Protein AF-A0A8S2L9E3-F1 (afdb_monomer)

Radius of gyration: 15.78 Å; Cα contacts (8 Å, |Δi|>4): 23; chains: 1; bounding box: 46×25×33 Å

Sequence (91 aa):
NKLVKVDASHGVDEVFSDICSALNKVTKQPKREESTHSHGSMTEKQEKQLKGKPVLFVGGGPGSGKGTQCERIIEKYGFTHLSAGDLIRAA

Foldseek 3Di:
DDDDDFDLPDDPVVSLVVVVVVVCVVCVDDDDDDDDDDDDDDDPVVVVPCVPPDDDDDDDDPPSCSVVSVVVCCVPPVDDDDDPVVVVVVD

InterPro domains:
  IPR000850 Adenylate kinase/UMP-CMP kinase [PR00094] (57-70)
  IPR000850 Adenylate kinase/UMP-CMP kinase [PR00094] (85-91)
  IPR000850 Adenylate kinase/UMP-CMP kinase [PTHR23359] (30-90)
  IPR027417 P-loop containing nucleoside triphosphate hydrolase [G3DSA:3.40.50.300] (40-91)
  IPR027417 P-loop containing nucleoside triphosphate hydrolase [SSF52540] (54-90)

Structure (mmCIF, N/CA/C/O backbone):
data_AF-A0A8S2L9E3-F1
#
_entry.id   AF-A0A8S2L9E3-F1
#
loop_
_atom_site.group_PDB
_atom_site.id
_atom_site.type_symbol
_atom_site.label_atom_id
_atom_site.label_alt_id
_atom_site.label_comp_id
_atom_site.label_asym_id
_atom_site.label_entity_id
_atom_site.label_seq_id
_atom_site.pdbx_PDB_ins_code
_atom_site.Cartn_x
_atom_site.Cartn_y
_atom_site.Cartn_z
_atom_site.occupancy
_atom_site.B_iso_or_equiv
_atom_site.auth_seq_id
_atom_site.auth_comp_id
_atom_site.auth_asym_id
_atom_site.auth_atom_id
_atom_site.pdbx_PDB_model_num
ATOM 1 N N . ASN A 1 1 ? -3.491 9.984 15.170 1.00 58.22 1 ASN A N 1
ATOM 2 C CA . ASN A 1 1 ? -2.935 9.513 13.880 1.00 58.22 1 ASN A CA 1
ATOM 3 C C . ASN A 1 1 ? -1.435 9.331 13.992 1.00 58.22 1 ASN A C 1
ATOM 5 O O . ASN A 1 1 ? -0.767 10.252 14.439 1.00 58.22 1 ASN A O 1
ATOM 9 N N . LYS A 1 2 ? -0.913 8.155 13.629 1.00 81.25 2 LYS A N 1
ATOM 10 C CA . LYS A 1 2 ? 0.526 7.859 13.649 1.00 81.25 2 LYS A CA 1
ATOM 11 C C . LYS A 1 2 ? 1.051 7.927 12.215 1.00 81.25 2 LYS A C 1
ATOM 13 O O . LYS A 1 2 ? 0.682 7.086 11.404 1.00 81.25 2 LYS A O 1
ATOM 18 N N . LEU A 1 3 ? 1.853 8.942 11.900 1.00 86.88 3 LEU A N 1
ATOM 19 C CA . LEU A 1 3 ? 2.540 9.041 10.612 1.00 86.88 3 LEU A CA 1
ATOM 20 C C . LEU A 1 3 ? 3.816 8.198 10.664 1.00 86.88 3 LEU A C 1
ATOM 22 O O . LEU A 1 3 ? 4.577 8.291 11.627 1.00 86.88 3 LEU A O 1
ATOM 26 N N . VAL A 1 4 ? 4.051 7.398 9.627 1.00 90.75 4 VAL A N 1
ATOM 27 C CA . VAL A 1 4 ? 5.291 6.637 9.456 1.00 90.75 4 VAL A CA 1
ATOM 28 C C . VAL A 1 4 ? 5.934 7.061 8.144 1.00 90.75 4 VAL A C 1
ATOM 30 O O . VAL A 1 4 ? 5.256 7.129 7.121 1.00 90.75 4 VAL A O 1
ATOM 33 N N . LYS A 1 5 ? 7.232 7.369 8.188 1.00 92.19 5 LYS A N 1
ATOM 34 C CA . LYS A 1 5 ? 8.050 7.600 6.995 1.00 92.19 5 LYS A CA 1
ATOM 35 C C . LYS A 1 5 ? 8.776 6.302 6.662 1.00 92.19 5 LYS A C 1
ATOM 37 O O . LYS A 1 5 ? 9.333 5.681 7.562 1.00 92.19 5 LYS A O 1
ATOM 42 N N . VAL A 1 6 ? 8.743 5.921 5.394 1.00 91.62 6 VAL A N 1
ATOM 43 C CA . VAL A 1 6 ? 9.456 4.764 4.849 1.00 91.62 6 VAL A CA 1
ATOM 44 C C . VAL A 1 6 ? 10.397 5.294 3.778 1.00 91.62 6 VAL A C 1
ATOM 46 O O . VAL A 1 6 ? 9.985 6.129 2.969 1.00 91.62 6 VAL A O 1
ATOM 49 N N . ASP A 1 7 ? 11.651 4.857 3.810 1.00 90.88 7 ASP A N 1
ATOM 50 C CA . ASP A 1 7 ? 12.619 5.183 2.770 1.00 90.88 7 ASP A CA 1
ATOM 51 C C . ASP A 1 7 ? 12.327 4.330 1.531 1.00 90.88 7 ASP A C 1
ATOM 53 O O . ASP A 1 7 ? 12.232 3.111 1.618 1.00 90.88 7 ASP A O 1
ATOM 57 N N . ALA A 1 8 ? 12.140 4.979 0.384 1.00 88.75 8 ALA A N 1
ATOM 58 C CA . ALA A 1 8 ? 11.826 4.325 -0.884 1.00 88.75 8 ALA A CA 1
ATOM 59 C C . ALA A 1 8 ? 13.049 4.186 -1.810 1.00 88.75 8 ALA A C 1
ATOM 61 O O . ALA A 1 8 ? 12.881 3.839 -2.977 1.00 88.75 8 ALA A O 1
ATOM 62 N N . SER A 1 9 ? 14.258 4.492 -1.325 1.00 89.56 9 SER A N 1
ATOM 63 C CA . SER A 1 9 ? 15.507 4.349 -2.088 1.00 89.56 9 SER A CA 1
ATOM 64 C C . SER A 1 9 ? 16.037 2.910 -2.137 1.00 89.56 9 SER A C 1
ATOM 66 O O . SER A 1 9 ? 16.894 2.596 -2.961 1.00 89.56 9 SER A O 1
ATOM 68 N N . HIS A 1 10 ? 15.502 2.036 -1.285 1.00 91.56 10 HIS A N 1
ATOM 69 C CA . HIS A 1 10 ? 15.877 0.631 -1.175 1.00 91.56 10 HIS A CA 1
ATOM 70 C C . HIS A 1 10 ? 15.145 -0.276 -2.175 1.00 91.56 10 HIS A C 1
ATOM 72 O O . HIS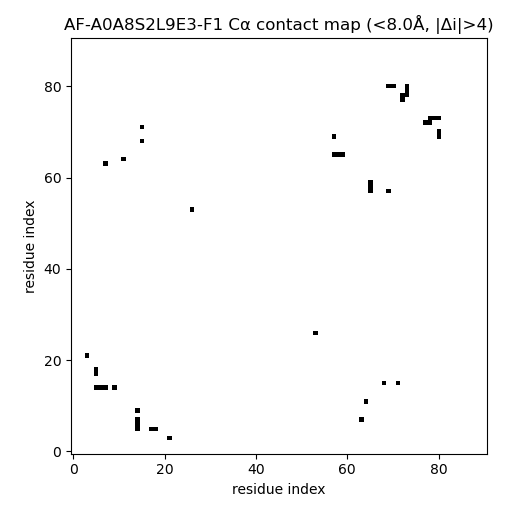 A 1 10 ? 14.208 0.131 -2.868 1.00 91.56 10 HIS A O 1
ATOM 78 N N . GLY A 1 11 ? 15.562 -1.546 -2.228 1.00 93.75 11 GLY A N 1
ATOM 79 C CA . GLY A 1 11 ? 14.885 -2.571 -3.017 1.00 93.75 11 GLY A CA 1
ATOM 80 C C . GLY A 1 11 ? 13.419 -2.746 -2.605 1.00 93.75 11 GLY A C 1
ATOM 81 O O . GLY A 1 11 ? 13.057 -2.601 -1.439 1.00 93.75 11 GLY A O 1
ATOM 82 N N . VAL A 1 12 ? 12.562 -3.101 -3.566 1.00 92.94 12 VAL A N 1
ATOM 83 C CA . VAL A 1 12 ? 11.098 -3.198 -3.383 1.00 92.94 12 VAL A CA 1
ATOM 84 C C . VAL A 1 12 ? 10.703 -4.083 -2.190 1.00 92.94 12 VAL A C 1
ATOM 86 O O . VAL A 1 12 ? 9.719 -3.786 -1.507 1.00 92.94 12 VAL A O 1
ATOM 89 N N . ASP A 1 13 ? 11.464 -5.146 -1.922 1.00 95.50 13 ASP A N 1
ATOM 90 C CA . ASP A 1 13 ? 11.242 -6.059 -0.797 1.00 95.50 13 ASP A CA 1
ATOM 91 C C . ASP A 1 13 ? 11.674 -5.497 0.556 1.00 95.50 13 ASP A C 1
ATOM 93 O O . ASP A 1 13 ? 10.970 -5.698 1.546 1.00 95.50 13 ASP A O 1
ATOM 97 N N . GLU A 1 14 ? 12.778 -4.754 0.604 1.00 95.88 14 GLU A N 1
ATOM 98 C CA . GLU A 1 14 ? 13.225 -4.056 1.814 1.00 95.88 14 GLU A CA 1
ATOM 99 C C . GLU A 1 14 ? 12.189 -3.001 2.214 1.00 95.88 14 GLU A C 1
ATOM 101 O O . GLU A 1 14 ? 11.697 -3.006 3.344 1.00 95.88 14 GLU A O 1
ATOM 106 N N . VAL A 1 15 ? 11.740 -2.201 1.240 1.00 95.44 15 VAL A N 1
ATOM 107 C CA . VAL A 1 15 ? 10.671 -1.210 1.431 1.00 95.44 15 VAL A CA 1
ATOM 108 C C . VAL A 1 15 ? 9.394 -1.876 1.953 1.00 95.44 15 VAL A C 1
ATOM 110 O O . VAL A 1 15 ? 8.755 -1.377 2.883 1.00 95.44 15 VAL A O 1
ATOM 113 N N . PHE A 1 16 ? 9.011 -3.027 1.393 1.00 96.12 16 PHE A N 1
ATOM 114 C CA . PHE A 1 16 ? 7.824 -3.742 1.859 1.00 96.12 16 PHE A CA 1
ATOM 115 C C . PHE A 1 16 ? 7.992 -4.303 3.275 1.00 96.12 16 PHE A C 1
ATOM 117 O O . PHE A 1 16 ? 7.042 -4.290 4.065 1.00 96.12 16 PHE A O 1
ATOM 124 N N . SER A 1 17 ? 9.187 -4.785 3.618 1.00 96.06 17 SER A N 1
ATOM 125 C CA . SER A 1 17 ? 9.514 -5.251 4.967 1.00 96.06 17 SER A CA 1
ATOM 126 C C . SER A 1 17 ? 9.337 -4.132 5.998 1.00 96.06 17 SER A C 1
ATOM 128 O O . SER A 1 17 ? 8.682 -4.332 7.030 1.00 96.06 17 SER A O 1
ATOM 130 N N . ASP A 1 18 ? 9.806 -2.926 5.679 1.00 94.88 18 ASP A N 1
ATOM 131 C CA . ASP A 1 18 ? 9.648 -1.745 6.530 1.00 94.88 18 ASP A CA 1
ATOM 132 C C . ASP A 1 18 ? 8.180 -1.355 6.711 1.00 94.88 18 ASP A C 1
ATOM 134 O O . ASP A 1 18 ? 7.729 -1.111 7.838 1.00 94.88 18 ASP A O 1
ATOM 138 N N . ILE A 1 19 ? 7.401 -1.379 5.625 1.00 93.94 19 ILE A N 1
ATOM 139 C CA . ILE A 1 19 ? 5.948 -1.169 5.673 1.00 93.94 19 ILE A CA 1
ATOM 140 C C . ILE A 1 19 ? 5.288 -2.208 6.586 1.00 93.94 19 ILE A C 1
ATOM 142 O O . ILE A 1 19 ? 4.479 -1.850 7.443 1.00 93.94 19 ILE A O 1
ATOM 146 N N . CYS A 1 20 ? 5.649 -3.486 6.461 1.00 93.62 20 CYS A N 1
ATOM 147 C CA . CYS A 1 20 ? 5.100 -4.547 7.304 1.00 93.62 20 CYS A CA 1
ATOM 148 C C . CYS A 1 20 ? 5.434 -4.329 8.785 1.00 93.62 20 CYS A C 1
ATOM 150 O O . CYS A 1 20 ? 4.567 -4.462 9.651 1.00 93.62 20 CYS A O 1
ATOM 152 N N . SER A 1 21 ? 6.683 -3.966 9.084 1.00 93.00 21 SER A N 1
ATOM 153 C CA . SER A 1 21 ? 7.135 -3.636 10.440 1.00 93.00 21 SER A CA 1
ATOM 154 C C . SER A 1 21 ? 6.345 -2.461 11.018 1.00 93.00 21 SER A C 1
ATOM 156 O O . SER A 1 21 ? 5.913 -2.498 12.175 1.00 93.00 21 SER A O 1
ATOM 158 N N . ALA A 1 22 ? 6.100 -1.431 10.207 1.00 90.88 22 ALA A N 1
ATOM 159 C CA . ALA A 1 22 ? 5.293 -0.281 10.584 1.00 90.88 22 ALA A CA 1
ATOM 160 C C . ALA A 1 22 ? 3.832 -0.660 10.855 1.00 90.88 22 ALA A C 1
ATOM 162 O O . ALA A 1 22 ? 3.304 -0.317 11.916 1.00 90.88 22 ALA A O 1
ATOM 163 N N . LEU A 1 23 ? 3.198 -1.394 9.937 1.00 89.50 23 LEU A N 1
ATOM 164 C CA . LEU A 1 23 ? 1.801 -1.808 10.054 1.00 89.50 23 LEU A CA 1
ATOM 165 C C . LEU A 1 23 ? 1.594 -2.718 11.260 1.00 89.50 23 LEU A C 1
ATOM 167 O O . LEU A 1 23 ? 0.738 -2.419 12.083 1.00 89.50 23 LEU A O 1
ATOM 171 N N . ASN A 1 24 ? 2.439 -3.729 11.464 1.00 89.38 24 ASN A N 1
ATOM 172 C CA . ASN A 1 24 ? 2.317 -4.653 12.598 1.00 89.38 24 ASN A CA 1
ATOM 173 C C . ASN A 1 24 ? 2.381 -3.939 13.963 1.00 89.38 24 ASN A C 1
ATOM 175 O O . ASN A 1 24 ? 1.730 -4.360 14.921 1.00 89.38 24 ASN A O 1
ATOM 179 N N . LYS A 1 25 ? 3.131 -2.831 14.066 1.00 84.69 25 LYS A N 1
ATOM 180 C CA . LYS A 1 25 ? 3.189 -1.995 15.282 1.00 84.69 25 LYS A CA 1
ATOM 181 C C . LYS A 1 25 ? 1.904 -1.195 15.515 1.00 84.69 25 LYS A C 1
ATOM 183 O O . LYS A 1 25 ? 1.668 -0.756 16.641 1.00 84.69 25 LYS A O 1
ATOM 188 N N . VAL A 1 26 ? 1.124 -0.946 14.466 1.00 78.50 26 VAL A N 1
ATOM 189 C CA . VAL A 1 26 ? -0.129 -0.174 14.500 1.00 78.50 26 VAL A CA 1
ATOM 190 C C . VAL A 1 26 ? -1.344 -1.093 14.615 1.00 78.50 26 VAL A C 1
ATOM 192 O O . VAL A 1 26 ? -2.289 -0.764 15.323 1.00 78.50 26 VAL A O 1
ATOM 195 N N . THR A 1 27 ? -1.308 -2.258 13.974 1.00 74.19 27 THR A N 1
ATOM 196 C CA . THR A 1 27 ? -2.454 -3.152 13.796 1.00 74.19 27 THR A CA 1
ATOM 197 C C . THR A 1 27 ? -2.488 -4.311 14.793 1.00 74.19 27 THR A C 1
ATOM 199 O O . THR A 1 27 ? -2.945 -5.378 14.397 1.00 74.19 27 THR A O 1
ATOM 202 N N . LYS A 1 28 ? -1.982 -4.170 16.037 1.00 61.31 28 LYS A N 1
ATOM 203 C CA . LYS A 1 28 ? -1.974 -5.255 17.054 1.00 61.31 28 LYS A CA 1
ATOM 204 C C . LYS A 1 28 ? -3.291 -6.057 16.986 1.00 61.31 28 LYS A C 1
ATOM 206 O O . LYS A 1 28 ? -4.334 -5.537 17.369 1.00 61.31 28 LYS A O 1
ATOM 211 N N . GLN A 1 29 ? -3.247 -7.266 16.414 1.00 54.38 29 GLN A N 1
ATOM 212 C CA . GLN A 1 29 ? -4.451 -8.032 16.064 1.00 54.38 29 GLN A CA 1
ATOM 213 C C . GLN A 1 29 ? -5.215 -8.448 17.335 1.00 54.38 29 GLN A C 1
ATOM 215 O O . GLN A 1 29 ? -4.577 -8.702 18.361 1.00 54.38 29 GLN A O 1
ATOM 220 N N . PRO A 1 30 ? -6.557 -8.568 17.280 1.00 47.06 30 PRO A N 1
ATOM 221 C CA . PRO A 1 30 ? -7.106 -9.915 17.090 1.00 47.06 30 PRO A CA 1
ATOM 222 C C . PR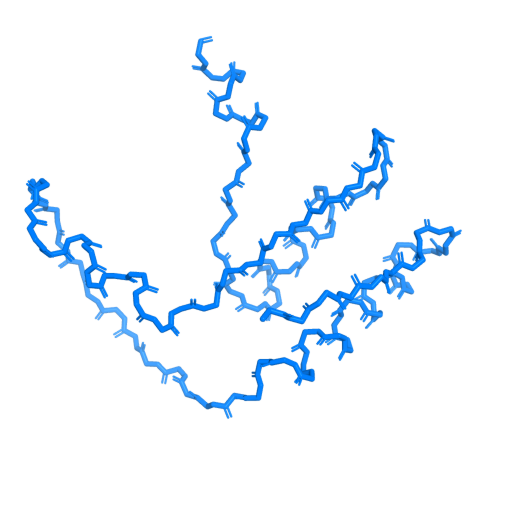O A 1 30 ? -8.364 -10.041 16.197 1.00 47.06 30 PRO A C 1
ATOM 224 O O . PRO A 1 30 ? -9.195 -9.146 16.107 1.00 47.06 30 PRO A O 1
ATOM 227 N N . LYS A 1 31 ? -8.456 -11.266 15.650 1.00 43.50 31 LYS A N 1
ATOM 228 C CA . LYS A 1 31 ? -9.570 -12.097 15.143 1.00 43.50 31 LYS A CA 1
ATOM 229 C C . LYS A 1 31 ? -10.418 -11.688 13.923 1.00 43.50 31 LYS A C 1
ATOM 231 O O . LYS A 1 31 ? -11.348 -10.897 13.975 1.00 43.50 31 LYS A O 1
ATOM 236 N N . ARG A 1 32 ? -10.113 -12.442 12.861 1.00 69.06 32 ARG A N 1
ATOM 237 C CA . ARG A 1 32 ? -10.973 -13.045 11.831 1.00 69.06 32 ARG A CA 1
ATOM 238 C C . ARG A 1 32 ? -12.351 -13.473 12.373 1.00 69.06 32 ARG A C 1
ATOM 240 O O . ARG A 1 32 ? -12.385 -14.243 13.326 1.00 69.06 32 ARG A O 1
ATOM 247 N N . GLU A 1 33 ? -13.424 -13.056 11.702 1.00 38.50 33 GLU A N 1
ATOM 248 C CA . GLU A 1 33 ? -14.677 -13.811 11.538 1.00 38.50 33 GLU A CA 1
ATOM 249 C C . GLU A 1 33 ? -15.451 -13.289 10.308 1.00 38.50 33 GLU A C 1
ATOM 251 O O . GLU A 1 33 ? -15.345 -12.122 9.929 1.00 38.50 33 GLU A O 1
ATOM 256 N N . GLU A 1 34 ? -16.114 -14.221 9.628 1.00 39.09 34 GLU A N 1
ATOM 257 C CA . GLU A 1 34 ? -16.534 -14.205 8.222 1.00 39.09 34 GLU A CA 1
ATOM 258 C C . GLU A 1 34 ? -17.935 -13.616 7.957 1.00 39.09 34 GLU A C 1
ATOM 260 O O . GLU A 1 34 ? -18.830 -13.681 8.790 1.00 39.09 34 GLU A O 1
ATOM 265 N N . SER A 1 35 ? -18.079 -13.095 6.729 1.00 49.06 35 SER A N 1
ATOM 266 C CA . SER A 1 35 ? -19.254 -12.957 5.840 1.00 49.06 35 SER A CA 1
ATOM 267 C C . SER A 1 35 ? -20.676 -12.733 6.389 1.00 49.06 35 SER A C 1
ATOM 269 O O . SER A 1 35 ? -21.210 -13.558 7.114 1.00 49.06 35 SER A O 1
ATOM 271 N N . THR A 1 36 ? -21.397 -11.756 5.816 1.00 30.58 36 THR A N 1
ATOM 272 C CA . THR A 1 36 ? -22.663 -12.022 5.086 1.00 30.58 36 THR A CA 1
ATOM 273 C C . THR A 1 36 ? -23.095 -10.839 4.205 1.00 30.58 36 THR A C 1
ATOM 275 O O . THR A 1 36 ? -22.929 -9.668 4.540 1.00 30.58 36 THR A O 1
ATOM 278 N N . HIS A 1 37 ? -23.633 -11.188 3.034 1.00 49.41 37 HIS A N 1
ATOM 279 C CA . HIS A 1 37 ? -24.165 -10.317 1.985 1.00 49.41 37 HIS A CA 1
ATOM 280 C C . HIS A 1 37 ? -25.450 -9.569 2.388 1.00 49.41 37 HIS A C 1
ATOM 282 O O . HIS A 1 37 ? -26.315 -10.121 3.060 1.00 49.41 37 HIS A O 1
ATOM 288 N N . SER A 1 38 ? -25.652 -8.362 1.846 1.00 35.38 38 SER A N 1
ATOM 289 C CA . SER A 1 38 ? -26.913 -7.974 1.174 1.00 35.38 38 SER A CA 1
ATOM 290 C C . SER A 1 38 ? -26.807 -6.593 0.510 1.00 35.38 38 SER A C 1
ATOM 292 O O . SER A 1 38 ? -26.254 -5.651 1.074 1.00 35.38 38 SER A O 1
ATOM 294 N N . HIS A 1 39 ? -27.333 -6.503 -0.715 1.00 48.91 39 HIS A N 1
ATOM 295 C CA . HIS A 1 39 ? -27.521 -5.279 -1.499 1.00 48.91 39 HIS A CA 1
ATOM 296 C C . HIS A 1 39 ? -28.742 -4.500 -0.972 1.00 48.91 39 HIS A C 1
ATOM 298 O O . HIS A 1 39 ? -29.809 -5.086 -0.808 1.00 48.91 39 HIS A O 1
ATOM 304 N N . GLY A 1 40 ? -28.609 -3.192 -0.733 1.00 37.53 40 GLY A N 1
ATOM 305 C CA . GLY A 1 40 ? -29.722 -2.316 -0.340 1.00 37.53 40 GLY A CA 1
ATOM 306 C C . GLY A 1 40 ? -29.290 -0.857 -0.142 1.00 37.53 40 GLY A C 1
ATOM 307 O O . GLY A 1 40 ? -28.167 -0.606 0.286 1.00 37.53 4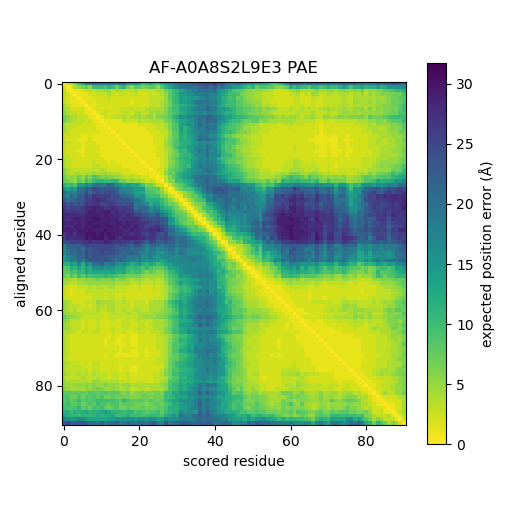0 GLY A O 1
ATOM 308 N N . SER A 1 41 ? -30.175 0.079 -0.499 1.00 45.31 41 SER A N 1
ATOM 309 C CA . SER A 1 41 ? -29.952 1.521 -0.700 1.00 45.31 41 SER A CA 1
ATOM 310 C C . SER A 1 41 ? -29.360 2.306 0.487 1.00 45.31 41 SER A C 1
ATOM 312 O O . SER A 1 41 ? -29.483 1.935 1.656 1.00 45.31 41 SER A O 1
ATOM 314 N N . MET A 1 42 ? -28.704 3.424 0.147 1.00 49.09 42 MET A N 1
ATOM 315 C CA . MET A 1 42 ? -27.982 4.327 1.053 1.00 49.09 42 MET A CA 1
ATOM 316 C C . MET A 1 42 ? -28.882 4.853 2.189 1.00 49.09 42 MET A C 1
ATOM 318 O O . MET A 1 42 ? -29.784 5.650 1.961 1.00 49.09 42 MET A O 1
ATOM 322 N N . THR A 1 43 ? -28.631 4.381 3.413 1.00 52.34 43 THR A N 1
ATOM 323 C CA . THR A 1 43 ? -29.292 4.738 4.688 1.00 52.34 43 THR A CA 1
ATOM 324 C C . THR A 1 43 ? -28.239 4.690 5.816 1.00 52.34 43 THR A C 1
ATOM 326 O O . THR A 1 43 ? -27.142 4.174 5.582 1.00 52.34 43 THR A O 1
ATOM 329 N N . GLU A 1 44 ? -28.538 5.190 7.031 1.00 56.91 44 GLU A N 1
ATOM 330 C CA . GLU A 1 44 ? -27.679 5.276 8.254 1.00 56.91 44 GLU A CA 1
ATOM 331 C C . GLU A 1 44 ? -26.758 4.060 8.533 1.00 56.91 44 GLU A C 1
ATOM 333 O O . GLU A 1 44 ? -25.726 4.150 9.198 1.00 56.91 44 GLU A O 1
ATOM 338 N N . LYS A 1 45 ? -27.092 2.906 7.957 1.00 49.78 45 LYS A N 1
ATOM 339 C CA . LYS A 1 45 ? -26.281 1.689 7.867 1.00 49.78 45 LYS A CA 1
ATOM 340 C C . LYS A 1 45 ? -24.854 1.911 7.330 1.00 49.78 45 LYS A C 1
ATOM 342 O O . LYS A 1 45 ? -23.954 1.167 7.718 1.00 49.78 45 LYS A O 1
ATOM 347 N N . GLN A 1 46 ? -24.626 2.896 6.455 1.00 54.56 46 GLN A N 1
ATOM 348 C CA . GLN A 1 46 ? -23.315 3.131 5.824 1.00 54.56 46 GLN A CA 1
ATOM 349 C C . GLN A 1 46 ? -22.285 3.766 6.768 1.00 54.56 46 GLN A C 1
ATOM 351 O O . GLN A 1 46 ? -21.115 3.387 6.738 1.00 54.56 46 GLN A O 1
ATOM 356 N N . GLU A 1 47 ? -22.705 4.666 7.657 1.00 55.34 47 GLU A N 1
ATOM 357 C CA . GLU A 1 47 ? -21.800 5.355 8.590 1.00 55.34 47 GLU A CA 1
ATOM 358 C C . GLU A 1 47 ? -21.208 4.383 9.633 1.00 55.34 47 GLU A C 1
ATOM 360 O O . GLU A 1 47 ? -20.065 4.511 10.079 1.00 55.34 47 GLU A O 1
ATOM 365 N N . LYS A 1 48 ? -21.952 3.318 9.952 1.00 56.34 48 LYS A N 1
ATOM 366 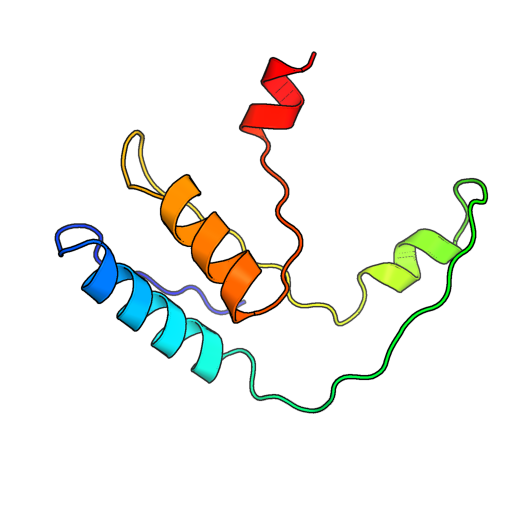C CA . LYS A 1 48 ? -21.537 2.261 10.885 1.00 56.34 48 LYS A CA 1
ATOM 367 C C . LYS A 1 48 ? -20.434 1.348 10.331 1.00 56.34 48 LYS A C 1
ATOM 369 O O . LYS A 1 48 ? -19.727 0.718 11.113 1.00 56.34 48 LYS A O 1
ATOM 374 N N . GLN A 1 49 ? -20.261 1.282 9.008 1.00 66.81 49 GLN A N 1
ATOM 375 C CA . GLN A 1 49 ? -19.375 0.314 8.343 1.00 66.81 49 GLN A CA 1
ATOM 376 C C . GLN A 1 49 ? -17.883 0.662 8.449 1.00 66.81 49 GLN A C 1
ATOM 378 O O . GLN A 1 49 ? -17.046 -0.233 8.330 1.00 66.81 49 GLN A O 1
ATOM 383 N N . LEU A 1 50 ? -17.541 1.937 8.663 1.00 72.25 50 LEU A N 1
ATOM 384 C CA . LEU A 1 50 ? -16.153 2.421 8.750 1.00 72.25 50 LEU A CA 1
ATOM 385 C C . LEU A 1 50 ? -15.687 2.662 10.192 1.00 72.25 50 LEU A C 1
ATOM 387 O O . LEU A 1 50 ? -14.485 2.748 10.449 1.00 72.25 50 LEU A O 1
ATOM 391 N N . LYS A 1 51 ? -16.618 2.752 11.149 1.00 77.94 51 LYS A N 1
ATOM 392 C CA . LYS A 1 51 ? -16.298 3.061 12.544 1.00 77.94 51 LYS A CA 1
ATOM 393 C C . LYS A 1 51 ? -15.444 1.941 13.149 1.00 77.94 51 LYS A C 1
ATOM 395 O O . LYS A 1 51 ? -15.875 0.798 13.236 1.00 77.94 51 LYS A O 1
ATOM 400 N N . GLY A 1 52 ? -14.219 2.279 13.553 1.00 76.44 52 GLY A N 1
ATOM 401 C CA . GLY A 1 52 ? -13.259 1.330 14.129 1.00 76.44 52 GLY A CA 1
ATOM 402 C C . GLY A 1 52 ? -12.445 0.520 13.114 1.00 76.44 52 GLY A C 1
ATOM 403 O O . GLY A 1 52 ? -11.598 -0.267 13.534 1.00 76.44 52 GLY A O 1
ATOM 404 N N . LYS A 1 53 ? -12.638 0.716 11.801 1.00 82.88 53 LYS A N 1
ATOM 405 C CA . LYS A 1 53 ? -11.788 0.084 10.782 1.00 82.88 53 LYS A CA 1
ATOM 406 C C . LYS A 1 53 ? -10.526 0.919 10.529 1.00 82.88 53 LYS A C 1
ATOM 408 O O . LYS A 1 53 ? -10.617 2.146 10.461 1.00 82.88 53 LYS A O 1
ATOM 413 N N . PRO A 1 54 ? -9.347 0.292 10.379 1.00 85.75 54 PRO A N 1
ATOM 414 C CA . PRO A 1 54 ? -8.125 1.019 10.066 1.00 85.75 54 PRO A CA 1
ATOM 415 C C . PRO A 1 54 ? -8.193 1.595 8.647 1.00 85.75 54 PRO A C 1
ATOM 417 O O . PRO A 1 54 ? -8.486 0.879 7.693 1.00 85.75 54 PRO A O 1
ATOM 420 N N . VAL A 1 55 ? -7.877 2.884 8.507 1.00 87.81 55 VAL A N 1
ATOM 421 C CA . VAL A 1 55 ? -7.729 3.556 7.209 1.00 87.81 55 VAL A CA 1
ATOM 422 C C . VAL A 1 55 ? -6.256 3.888 7.007 1.00 87.81 55 VAL A C 1
ATOM 424 O O . VAL A 1 55 ? -5.659 4.602 7.815 1.00 87.81 55 VAL A O 1
ATOM 427 N N . LEU A 1 56 ? -5.671 3.353 5.935 1.00 89.75 56 LEU A N 1
ATOM 428 C CA . LEU A 1 56 ? -4.278 3.577 5.569 1.00 89.75 56 LEU A CA 1
ATOM 429 C C . LEU A 1 56 ? -4.201 4.548 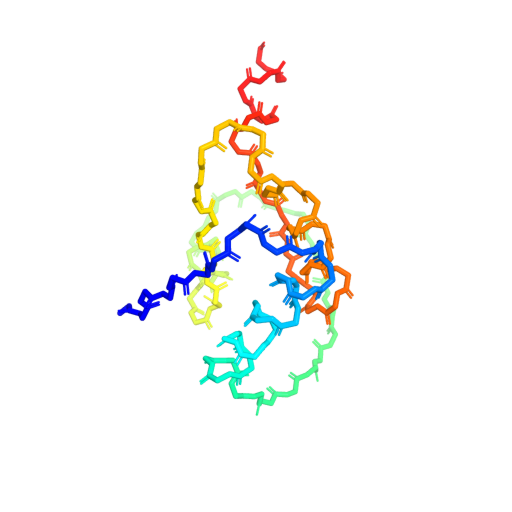4.391 1.00 89.75 56 LEU A C 1
ATOM 431 O O . LEU A 1 56 ? -4.689 4.253 3.304 1.00 89.75 56 LEU A O 1
ATOM 435 N N . PHE A 1 57 ? -3.544 5.686 4.602 1.00 91.44 57 PHE A N 1
ATOM 436 C CA . PHE A 1 57 ? -3.211 6.622 3.533 1.00 91.44 57 PHE A CA 1
ATOM 437 C C . PHE A 1 57 ? -1.781 6.356 3.064 1.00 91.44 57 PHE A C 1
ATOM 439 O O . PHE A 1 57 ? -0.845 6.452 3.858 1.00 91.44 57 PHE A O 1
ATOM 446 N N . VAL A 1 58 ? -1.613 6.041 1.779 1.00 90.94 58 VAL A N 1
ATOM 447 C CA . VAL A 1 58 ? -0.301 5.810 1.160 1.00 90.94 58 VAL A CA 1
ATOM 448 C C . VAL A 1 58 ? 0.018 6.978 0.230 1.00 90.94 58 VAL A C 1
ATOM 450 O O . VAL A 1 58 ? -0.622 7.161 -0.803 1.00 90.94 58 VAL A O 1
ATOM 453 N N . GLY A 1 59 ? 1.005 7.789 0.613 1.00 90.44 59 GLY A N 1
ATOM 454 C CA . GLY A 1 59 ? 1.461 8.963 -0.136 1.00 90.44 59 GLY A CA 1
ATOM 455 C C . GLY A 1 59 ? 2.899 8.813 -0.635 1.00 90.44 59 GLY A C 1
ATOM 456 O O . GLY A 1 59 ? 3.679 8.04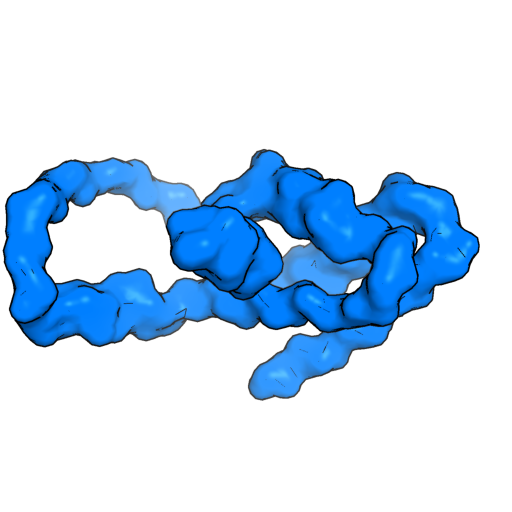7 -0.079 1.00 90.44 59 GLY A O 1
ATOM 457 N N . GLY A 1 60 ? 3.253 9.540 -1.699 1.00 90.38 60 GLY A N 1
ATOM 458 C CA . GLY A 1 60 ? 4.580 9.480 -2.327 1.00 90.38 60 GLY A CA 1
ATOM 459 C C . GLY A 1 60 ? 4.589 10.062 -3.744 1.00 90.38 60 GLY A C 1
ATOM 460 O O . GLY A 1 60 ? 3.537 10.135 -4.386 1.00 90.38 60 GLY A O 1
ATOM 461 N N . GLY A 1 61 ? 5.763 10.457 -4.244 1.00 90.75 61 GLY A N 1
ATOM 462 C CA . GLY A 1 61 ? 5.930 11.077 -5.568 1.00 90.75 61 GLY A CA 1
ATOM 463 C C . GLY A 1 61 ? 5.610 10.151 -6.758 1.00 90.75 61 GLY A C 1
ATOM 464 O O . GLY A 1 61 ? 5.376 8.951 -6.571 1.00 90.75 61 GLY A O 1
ATOM 465 N N . PRO A 1 62 ? 5.557 10.673 -7.997 1.00 89.50 62 PRO A N 1
ATOM 466 C CA . PRO A 1 62 ? 5.414 9.851 -9.201 1.00 89.50 62 PRO A CA 1
ATOM 467 C C . PRO A 1 62 ? 6.509 8.776 -9.274 1.00 89.50 62 PRO A C 1
ATOM 469 O O . PRO A 1 62 ? 7.648 9.032 -8.902 1.00 89.50 62 PRO A O 1
ATOM 472 N N . GLY A 1 63 ? 6.163 7.558 -9.699 1.00 88.62 63 GLY A N 1
ATOM 473 C CA . GLY A 1 63 ? 7.128 6.456 -9.822 1.00 8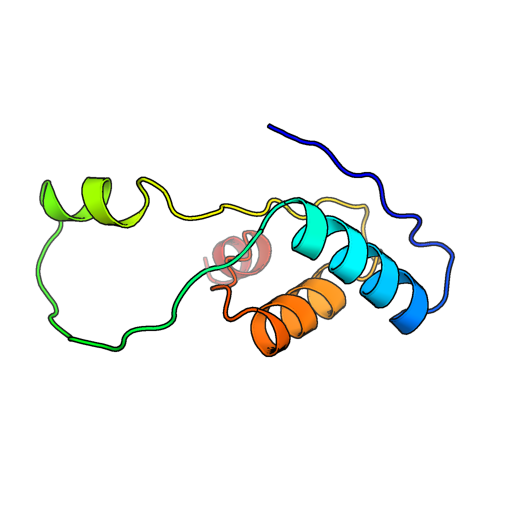8.62 63 GLY A CA 1
ATOM 474 C C . GLY A 1 63 ? 7.615 5.830 -8.506 1.00 88.62 63 GLY A C 1
ATOM 475 O O . GLY A 1 63 ? 8.337 4.845 -8.550 1.00 88.62 63 GLY A O 1
ATOM 476 N N . SER A 1 64 ? 7.183 6.309 -7.333 1.00 90.94 64 SER A N 1
ATOM 477 C CA . SER A 1 64 ? 7.673 5.821 -6.027 1.00 90.94 64 SER A CA 1
ATOM 478 C C . SER A 1 64 ? 7.193 4.412 -5.616 1.00 90.94 64 SER A C 1
ATOM 480 O O . SER A 1 64 ? 7.252 4.069 -4.440 1.00 90.94 64 SER A O 1
ATOM 482 N N . GLY A 1 65 ? 6.597 3.636 -6.527 1.00 92.31 65 GLY A N 1
ATOM 483 C CA . GLY A 1 65 ? 6.163 2.258 -6.253 1.00 92.31 65 GLY A CA 1
ATOM 484 C C . GLY A 1 65 ? 4.919 2.080 -5.367 1.00 92.31 65 GLY A C 1
ATOM 485 O O . GLY A 1 65 ? 4.655 0.968 -4.924 1.00 92.31 65 GLY A O 1
ATOM 486 N N . LYS A 1 66 ? 4.122 3.131 -5.105 1.00 92.25 66 LYS A N 1
ATOM 487 C CA . LYS A 1 66 ? 2.929 3.045 -4.225 1.00 92.25 66 LYS A CA 1
ATOM 488 C C . LYS A 1 66 ? 1.953 1.941 -4.624 1.00 92.25 66 LYS A C 1
ATOM 490 O O . LYS A 1 66 ? 1.509 1.213 -3.752 1.00 92.25 66 LYS A O 1
ATOM 495 N N . GLY A 1 67 ? 1.627 1.836 -5.917 1.00 91.75 67 GLY A N 1
ATOM 496 C CA . GLY A 1 67 ? 0.691 0.827 -6.425 1.00 91.75 67 GLY A CA 1
ATOM 497 C C . GLY A 1 67 ? 1.163 -0.585 -6.087 1.00 91.75 67 GLY A C 1
ATOM 498 O O . GLY A 1 67 ? 0.446 -1.322 -5.422 1.00 91.75 67 GLY A O 1
ATOM 499 N N . THR A 1 68 ? 2.424 -0.886 -6.405 1.00 94.75 68 THR A N 1
ATOM 500 C CA . THR A 1 68 ? 3.077 -2.162 -6.085 1.00 94.75 68 THR A CA 1
ATOM 501 C C . THR A 1 68 ? 3.043 -2.473 -4.589 1.00 94.75 68 THR A C 1
ATOM 503 O O . THR A 1 68 ? 2.732 -3.590 -4.190 1.00 94.75 68 THR A O 1
ATOM 506 N N . GLN A 1 69 ? 3.334 -1.494 -3.728 1.00 95.25 69 GLN A N 1
ATOM 507 C CA . GLN A 1 69 ? 3.283 -1.717 -2.281 1.00 95.25 69 GLN A CA 1
ATOM 508 C C . GLN A 1 69 ? 1.840 -1.894 -1.780 1.00 95.25 69 GLN A C 1
ATOM 510 O O . GLN A 1 69 ? 1.594 -2.753 -0.937 1.00 95.25 69 GLN A O 1
ATOM 515 N N . CYS A 1 70 ? 0.872 -1.140 -2.316 1.00 93.31 70 CYS A N 1
ATOM 516 C CA . CYS A 1 70 ? -0.548 -1.295 -1.995 1.00 93.31 70 CYS A CA 1
ATOM 517 C C . CYS A 1 70 ? -1.066 -2.692 -2.351 1.00 93.31 70 CYS A C 1
ATOM 519 O O . CYS A 1 70 ? -1.727 -3.302 -1.515 1.00 93.31 70 CYS A O 1
ATOM 521 N N . GLU A 1 71 ? -0.736 -3.219 -3.532 1.00 93.88 71 GLU A N 1
ATOM 522 C CA . GLU A 1 71 ? -1.100 -4.583 -3.950 1.00 93.88 71 GLU A CA 1
ATOM 523 C C . GLU A 1 71 ? -0.615 -5.623 -2.935 1.00 93.88 71 GLU A C 1
ATOM 525 O O . GLU A 1 71 ? -1.404 -6.412 -2.415 1.00 93.88 71 GLU A O 1
ATOM 530 N N . ARG A 1 72 ? 0.653 -5.539 -2.524 1.00 95.00 72 ARG A N 1
ATOM 531 C CA . ARG A 1 72 ? 1.212 -6.447 -1.512 1.00 95.00 72 ARG A CA 1
ATOM 532 C C . ARG A 1 72 ? 0.566 -6.282 -0.131 1.00 95.00 72 ARG A C 1
ATOM 534 O O . ARG A 1 72 ? 0.442 -7.252 0.619 1.00 95.00 72 ARG A O 1
ATOM 541 N N . ILE A 1 73 ? 0.154 -5.065 0.241 1.00 93.75 73 ILE A N 1
ATOM 542 C CA . ILE A 1 73 ? -0.575 -4.815 1.497 1.00 93.75 73 ILE A CA 1
ATOM 543 C C . ILE A 1 73 ? -1.960 -5.474 1.456 1.00 93.75 73 ILE A C 1
ATOM 545 O O . ILE A 1 73 ? -2.362 -6.074 2.454 1.00 93.75 73 ILE A O 1
ATOM 549 N N . ILE A 1 74 ? -2.673 -5.396 0.327 1.00 91.38 74 ILE A N 1
ATOM 550 C CA . ILE A 1 74 ? -3.962 -6.081 0.128 1.00 91.38 74 ILE A CA 1
ATOM 551 C C . ILE A 1 74 ? -3.778 -7.583 0.331 1.00 91.38 74 ILE A C 1
ATOM 553 O O . ILE A 1 74 ? -4.467 -8.170 1.163 1.00 91.38 74 ILE A O 1
ATOM 557 N N . GLU A 1 75 ? -2.819 -8.185 -0.375 1.00 92.31 75 GLU A N 1
ATOM 558 C CA . GLU A 1 75 ? -2.560 -9.627 -0.325 1.00 92.31 75 GLU A CA 1
ATOM 559 C C . GLU A 1 75 ? -2.210 -10.107 1.088 1.00 92.31 75 GLU A C 1
ATOM 561 O O . GLU A 1 75 ? -2.718 -11.128 1.549 1.00 92.31 75 GLU A O 1
ATOM 566 N N . LYS A 1 76 ? -1.363 -9.358 1.806 1.00 91.50 76 LYS A N 1
ATOM 567 C CA . LYS A 1 76 ? -0.870 -9.767 3.128 1.00 91.50 76 LYS A CA 1
ATOM 568 C C . LYS A 1 76 ? -1.839 -9.473 4.273 1.00 91.50 76 LYS A C 1
ATOM 570 O O . LYS A 1 76 ? -1.883 -10.235 5.239 1.00 91.50 76 LYS A O 1
ATOM 575 N N . TYR A 1 77 ? -2.562 -8.357 4.210 1.00 90.06 77 TYR A N 1
ATOM 576 C CA . TYR A 1 77 ? -3.351 -7.841 5.334 1.00 90.06 77 TYR A CA 1
ATOM 577 C C . TYR A 1 77 ? -4.863 -7.801 5.072 1.00 90.06 77 TYR A C 1
ATOM 579 O O . TYR A 1 77 ? -5.619 -7.507 5.998 1.00 90.06 77 TYR A O 1
ATOM 587 N N . GLY A 1 78 ? -5.320 -8.088 3.851 1.00 88.81 78 GLY A N 1
ATOM 588 C CA . GLY A 1 78 ? -6.743 -8.126 3.500 1.00 88.81 78 GLY A CA 1
ATOM 589 C C . GLY A 1 78 ? -7.413 -6.751 3.429 1.00 88.81 78 GLY A C 1
ATOM 590 O O . GLY A 1 78 ? -8.620 -6.642 3.642 1.00 88.81 78 GLY A O 1
ATOM 591 N N . PHE A 1 79 ? -6.649 -5.685 3.174 1.00 90.00 79 PHE A N 1
ATOM 592 C CA . PHE A 1 79 ? -7.210 -4.344 2.990 1.00 90.00 79 PHE A CA 1
ATOM 593 C C . PHE A 1 79 ? -7.949 -4.235 1.654 1.00 90.00 79 PHE A C 1
ATOM 595 O O . PHE A 1 79 ? -7.558 -4.834 0.660 1.00 90.00 79 PHE A O 1
ATOM 602 N N . THR A 1 80 ? -8.983 -3.399 1.603 1.00 89.25 80 THR A N 1
ATOM 603 C CA . THR A 1 80 ? -9.582 -2.973 0.334 1.00 89.25 80 THR A CA 1
ATOM 604 C C . THR A 1 80 ? -8.814 -1.772 -0.209 1.00 89.25 80 THR A C 1
ATOM 606 O O . THR A 1 80 ? -8.627 -0.786 0.506 1.00 89.25 80 THR A O 1
ATOM 609 N N . HIS A 1 81 ? -8.381 -1.835 -1.468 1.00 87.88 81 HIS A N 1
ATOM 610 C CA . HIS A 1 81 ? -7.671 -0.735 -2.113 1.00 87.88 81 HIS A CA 1
ATOM 611 C C . HIS A 1 81 ? -8.629 0.199 -2.844 1.00 87.88 81 HIS A C 1
ATOM 613 O O . HIS A 1 81 ? -9.442 -0.232 -3.658 1.00 87.88 81 HIS A O 1
ATOM 619 N N . LEU A 1 82 ? -8.505 1.490 -2.541 1.00 87.00 82 LEU A N 1
ATOM 620 C CA . LEU A 1 82 ? -9.224 2.572 -3.196 1.00 87.00 82 LEU A CA 1
ATOM 621 C C . LEU A 1 82 ? -8.191 3.516 -3.814 1.00 87.00 82 LEU A C 1
ATOM 623 O O . LEU A 1 82 ? -7.455 4.198 -3.100 1.00 87.00 82 LEU A O 1
ATOM 627 N N . SER A 1 83 ? -8.132 3.548 -5.142 1.00 81.69 83 SER A N 1
ATOM 628 C CA . SER A 1 83 ? -7.194 4.371 -5.904 1.00 81.69 83 SER A CA 1
ATOM 629 C C . SER A 1 83 ? -7.927 5.561 -6.505 1.00 81.69 83 SER A C 1
ATOM 631 O O . SER A 1 83 ? -8.715 5.416 -7.437 1.00 81.69 83 SER A O 1
ATOM 633 N N . ALA A 1 84 ? -7.648 6.766 -6.001 1.00 81.94 84 ALA A N 1
ATOM 634 C CA . ALA A 1 84 ? -8.211 7.993 -6.568 1.00 81.94 84 ALA A CA 1
ATOM 635 C C . ALA A 1 84 ? -7.861 8.150 -8.059 1.00 81.94 84 ALA A C 1
ATOM 637 O O . ALA A 1 84 ? -8.672 8.642 -8.836 1.00 81.94 84 ALA A O 1
ATOM 638 N N . GLY A 1 85 ? -6.674 7.688 -8.469 1.00 77.31 85 GLY A N 1
ATOM 639 C CA . GLY A 1 85 ? -6.264 7.706 -9.870 1.00 77.31 85 GLY A CA 1
ATOM 640 C C . GLY A 1 85 ? -7.150 6.834 -10.758 1.00 77.31 85 GLY A C 1
ATOM 641 O O . GLY A 1 85 ? -7.458 7.246 -11.872 1.00 77.31 85 GLY A O 1
ATOM 642 N N . ASP A 1 86 ? -7.579 5.666 -10.275 1.00 80.94 86 ASP A N 1
ATOM 643 C CA . ASP A 1 86 ? -8.472 4.783 -11.038 1.00 80.94 86 ASP A CA 1
ATOM 644 C C . ASP A 1 86 ? -9.877 5.373 -11.133 1.00 80.94 86 ASP A C 1
ATOM 646 O O . ASP A 1 86 ? -10.468 5.363 -12.207 1.00 80.94 86 ASP A O 1
ATOM 650 N N . LEU A 1 87 ? -10.367 5.978 -10.046 1.00 81.38 87 LEU A N 1
ATOM 651 C CA . LEU A 1 87 ? -11.667 6.654 -10.029 1.00 81.38 87 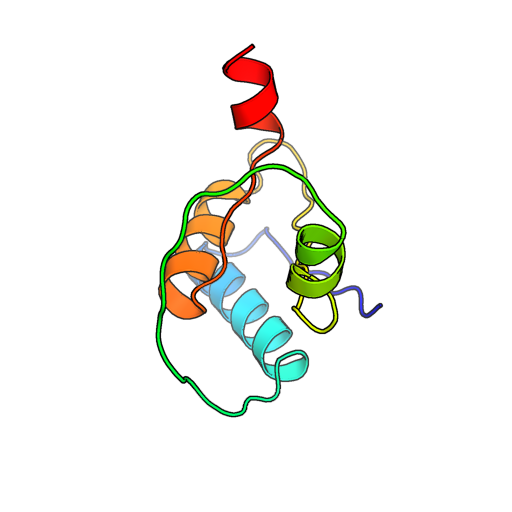LEU A CA 1
ATOM 652 C C . LEU A 1 87 ? -11.730 7.832 -11.011 1.00 81.38 87 LEU A C 1
ATOM 654 O O . LEU A 1 87 ? -12.742 8.013 -11.674 1.00 81.38 87 LEU A O 1
ATOM 658 N N . ILE A 1 88 ? -10.656 8.621 -11.114 1.00 82.44 88 ILE A N 1
ATOM 659 C CA . ILE A 1 88 ? -10.602 9.786 -12.011 1.00 82.44 88 ILE A CA 1
ATOM 660 C C . ILE A 1 88 ? -10.413 9.364 -13.475 1.00 82.44 88 ILE A C 1
ATOM 662 O O . ILE A 1 88 ? -10.958 10.007 -14.361 1.00 82.44 88 ILE A O 1
ATOM 666 N N . ARG A 1 89 ? -9.647 8.299 -13.752 1.00 83.75 89 ARG A N 1
ATOM 667 C CA . ARG A 1 89 ? -9.451 7.794 -15.126 1.00 83.75 89 ARG A CA 1
ATOM 668 C C . ARG A 1 89 ? -10.659 7.045 -15.681 1.00 83.75 89 ARG A C 1
ATOM 670 O O . ARG A 1 89 ? -10.768 6.910 -16.892 1.00 83.75 89 ARG A O 1
ATOM 677 N N . ALA A 1 90 ? -11.506 6.515 -14.804 1.00 71.88 90 ALA A N 1
ATOM 678 C CA . ALA A 1 90 ? -12.752 5.858 -15.178 1.00 71.88 90 ALA A CA 1
ATOM 679 C C . ALA A 1 90 ? -13.911 6.845 -15.425 1.00 71.88 90 ALA A C 1
ATOM 681 O O . ALA A 1 90 ? -15.015 6.392 -15.729 1.00 71.88 90 ALA A O 1
ATOM 682 N N . ALA A 1 91 ? -13.674 8.152 -15.254 1.00 54.34 91 ALA A N 1
ATOM 683 C CA . ALA A 1 91 ? -14.638 9.224 -15.491 1.00 54.34 91 ALA A CA 1
ATOM 684 C C . ALA A 1 91 ? -14.594 9.752 -16.932 1.00 54.34 91 ALA A C 1
ATOM 686 O O . ALA A 1 91 ? -13.514 9.681 -17.564 1.00 54.34 91 ALA A O 1
#

Solvent-accessible surface area (backbone atoms only — not comparable to full-atom values): 6439 Å² total; per-residue (Å²): 136,86,88,81,90,7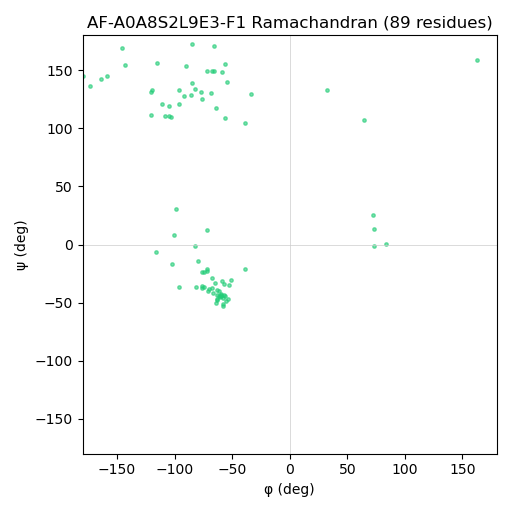7,70,76,87,55,57,74,64,58,38,46,50,52,50,48,58,54,46,56,75,70,57,72,79,83,82,92,82,84,89,83,89,82,92,78,79,97,52,80,72,61,69,63,73,54,68,91,57,89,82,86,86,88,83,77,64,89,90,65,52,61,68,66,52,49,54,54,46,27,74,74,70,70,53,86,88,82,55,69,68,58,60,60,68,75,101

Organism: NCBI:txid1234261

Secondary structure (DSSP, 8-state):
--------SS-HHHHHHHHHHHHHHH---------------SSGGGGGGTTT---------TTSSHHHHHHHHHHHH-PPP--HHHHHHT-

pLDDT: mean 78.48, std 18.37, range [30.58, 96.12]

Mean predicted aligned error: 9.47 Å